Protein AF-A0A451A947-F1 (afdb_monomer_lite)

InterPro domains:
  IPR036485 Glutamate synthase, alpha subunit, C-terminal domain superfamily [G3DSA:2.160.20.60] (2-63)
  IPR036485 Glutamate synthase, alpha subunit, C-terminal domain superfamily [SSF69336] (10-58)

Radius of gyration: 13.93 Å; chains: 1; bounding box: 29×23×38 Å

Organism: NCBI:txid2126344

Structure (mmCIF, N/CA/C/O backbone):
data_AF-A0A451A947-F1
#
_entry.id   AF-A0A451A947-F1
#
loop_
_atom_site.group_PDB
_atom_site.id
_atom_site.type_symbol
_atom_site.label_atom_id
_atom_site.label_alt_id
_atom_site.label_comp_id
_atom_site.label_asym_id
_atom_site.label_entity_id
_atom_site.label_seq_id
_atom_site.pdbx_PDB_ins_code
_atom_site.Cartn_x
_atom_site.Cartn_y
_atom_site.Cartn_z
_atom_site.occupancy
_atom_site.B_iso_or_equiv
_atom_site.auth_seq_id
_atom_site.auth_comp_id
_atom_site.auth_asym_id
_atom_site.auth_atom_id
_atom_site.pdbx_PDB_model_num
ATOM 1 N N . MET A 1 1 ? -15.841 -1.556 -6.988 1.00 62.00 1 MET A N 1
ATOM 2 C CA . MET A 1 1 ? -14.588 -0.799 -7.216 1.00 62.00 1 MET A CA 1
ATOM 3 C C . MET A 1 1 ? -13.529 -1.771 -7.711 1.00 62.00 1 MET A C 1
ATOM 5 O O . MET A 1 1 ? -13.127 -2.671 -6.969 1.00 62.00 1 MET A O 1
ATOM 9 N N . GLU A 1 2 ? -13.156 -1.647 -8.977 1.00 73.69 2 GLU A N 1
ATOM 10 C CA . GLU A 1 2 ? -12.224 -2.562 -9.638 1.00 73.69 2 GLU A CA 1
ATOM 11 C C . GLU A 1 2 ? -10.774 -2.124 -9.426 1.00 73.69 2 GLU A C 1
ATOM 13 O O . GLU A 1 2 ? -10.493 -0.940 -9.230 1.00 73.69 2 GLU A O 1
ATOM 18 N N . LEU A 1 3 ? -9.855 -3.090 -9.385 1.00 78.94 3 LEU A N 1
ATOM 19 C CA . LEU A 1 3 ? -8.428 -2.794 -9.316 1.00 78.94 3 LEU A CA 1
ATOM 20 C C . LEU A 1 3 ? -7.946 -2.466 -10.730 1.00 78.94 3 LEU A C 1
ATOM 22 O O . LEU A 1 3 ? -8.265 -3.231 -11.635 1.00 78.94 3 LEU A O 1
ATOM 26 N N . PRO A 1 4 ? -7.136 -1.411 -10.928 1.00 76.19 4 PRO A N 1
ATOM 27 C CA . PRO A 1 4 ? -6.470 -1.207 -12.209 1.00 76.19 4 PRO A CA 1
ATOM 28 C C . PRO A 1 4 ? -5.707 -2.478 -12.609 1.00 76.19 4 PRO A C 1
ATOM 30 O O . PRO A 1 4 ? -5.067 -3.103 -11.757 1.00 76.19 4 PRO A O 1
ATOM 33 N N . GLU A 1 5 ? -5.759 -2.883 -13.874 1.00 72.88 5 GLU A N 1
ATOM 34 C CA . GLU A 1 5 ? -5.021 -4.066 -14.339 1.00 72.88 5 GLU A CA 1
ATOM 35 C C . GLU A 1 5 ? -3.524 -3.765 -14.471 1.00 72.88 5 GLU A C 1
ATOM 37 O O . GLU A 1 5 ? -2.686 -4.544 -14.015 1.00 72.88 5 GLU A O 1
ATOM 42 N N . ASP A 1 6 ? -3.183 -2.570 -14.960 1.00 78.31 6 ASP A N 1
ATOM 43 C CA . ASP A 1 6 ? -1.802 -2.130 -15.155 1.00 78.31 6 ASP A CA 1
ATOM 44 C C . ASP A 1 6 ? -1.072 -1.933 -13.812 1.00 78.31 6 ASP A C 1
ATOM 46 O O . ASP A 1 6 ? -1.394 -1.047 -13.016 1.00 78.31 6 ASP A O 1
ATOM 50 N N . LYS A 1 7 ? -0.086 -2.792 -13.529 1.00 77.44 7 LYS A N 1
ATOM 51 C CA . LYS A 1 7 ? 0.743 -2.768 -12.305 1.00 77.44 7 LYS A CA 1
ATOM 52 C C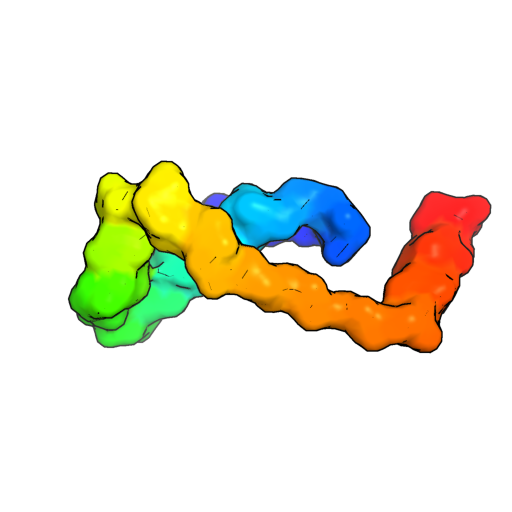 . LYS A 1 7 ? 1.887 -1.746 -12.361 1.00 77.44 7 LYS A C 1
ATOM 54 O O . LYS A 1 7 ? 2.533 -1.476 -11.344 1.00 77.44 7 LYS A O 1
ATOM 59 N N . LEU A 1 8 ? 2.161 -1.185 -13.534 1.00 79.88 8 LEU A N 1
ATOM 60 C CA . LEU A 1 8 ? 3.158 -0.139 -13.730 1.00 79.88 8 LEU A CA 1
ATOM 61 C C . LEU A 1 8 ? 2.553 1.254 -13.538 1.00 79.88 8 LEU A C 1
ATOM 63 O O . LEU A 1 8 ? 3.283 2.162 -13.144 1.00 79.88 8 LEU A O 1
ATOM 67 N N . ARG A 1 9 ? 1.240 1.411 -13.742 1.00 83.56 9 ARG A N 1
ATOM 68 C CA . ARG A 1 9 ? 0.530 2.696 -13.663 1.00 83.56 9 ARG A CA 1
ATOM 69 C C . ARG A 1 9 ? -0.567 2.699 -12.593 1.00 83.56 9 ARG A C 1
ATOM 71 O O . ARG A 1 9 ? -0.863 1.696 -11.952 1.00 83.56 9 ARG A O 1
ATOM 78 N N . HIS A 1 10 ? -1.176 3.868 -12.391 1.00 90.19 10 HIS A N 1
ATOM 79 C CA . HIS A 1 10 ? -2.345 4.063 -11.520 1.00 90.19 10 HIS A CA 1
ATOM 80 C C . HIS A 1 10 ? -2.160 3.603 -10.061 1.00 90.19 10 HIS A C 1
ATOM 82 O O . HIS A 1 10 ? -3.129 3.240 -9.391 1.00 90.19 10 HIS A O 1
ATOM 88 N N . ASP A 1 11 ? -0.934 3.666 -9.535 1.00 91.75 11 ASP A N 1
ATOM 89 C CA . ASP A 1 11 ? -0.598 3.159 -8.198 1.00 91.75 11 ASP A CA 1
ATOM 90 C C . ASP A 1 11 ? -1.427 3.803 -7.090 1.00 91.75 11 ASP A C 1
ATOM 92 O O . ASP A 1 11 ? -1.951 3.113 -6.219 1.00 91.75 11 ASP A O 1
ATOM 96 N N . ALA A 1 12 ? -1.622 5.121 -7.159 1.00 92.75 12 ALA A N 1
ATOM 97 C CA . ALA A 1 12 ? -2.430 5.840 -6.185 1.00 92.75 12 ALA A CA 1
ATOM 98 C C . ALA A 1 12 ? -3.890 5.351 -6.183 1.00 92.75 12 ALA A C 1
ATOM 100 O O . ALA A 1 12 ? -4.501 5.233 -5.116 1.00 92.75 12 ALA A O 1
ATOM 101 N N . ALA A 1 13 ? -4.464 5.076 -7.359 1.00 92.50 13 ALA A N 1
ATOM 102 C CA . ALA A 1 13 ? -5.827 4.563 -7.484 1.00 92.50 13 ALA A CA 1
ATOM 103 C C . ALA A 1 13 ? -5.910 3.125 -6.960 1.00 92.50 13 ALA A C 1
ATOM 105 O O . ALA A 1 13 ? -6.757 2.834 -6.119 1.00 92.50 13 ALA A O 1
ATOM 106 N N . ARG A 1 14 ? -4.970 2.260 -7.363 1.00 93.88 14 ARG A N 1
ATOM 107 C CA . ARG A 1 14 ? -4.846 0.885 -6.861 1.00 93.88 14 ARG A CA 1
ATOM 108 C C . ARG A 1 14 ? -4.750 0.851 -5.335 1.00 93.88 14 ARG A C 1
ATOM 110 O O . ARG A 1 14 ? -5.494 0.110 -4.699 1.00 93.88 14 ARG A O 1
ATOM 117 N N . LEU A 1 15 ? -3.883 1.678 -4.752 1.00 95.25 15 LEU A N 1
ATOM 118 C CA . LEU A 1 15 ? -3.707 1.788 -3.306 1.00 95.25 15 LEU A CA 1
ATOM 119 C C . LEU A 1 15 ? -5.018 2.179 -2.610 1.00 95.25 15 LEU A C 1
ATOM 121 O O . LEU A 1 15 ? -5.379 1.557 -1.615 1.00 95.25 15 LEU A O 1
ATOM 125 N N . LYS A 1 16 ? -5.774 3.141 -3.167 1.00 95.44 16 LYS A N 1
ATOM 126 C CA . LYS A 1 16 ? -7.098 3.525 -2.641 1.00 95.44 16 LYS A CA 1
ATOM 127 C C . LYS A 1 16 ? -8.037 2.325 -2.567 1.00 95.44 16 LYS A C 1
ATOM 129 O O . LYS A 1 16 ? -8.660 2.109 -1.535 1.00 95.44 16 LYS A O 1
ATOM 134 N N . VAL A 1 17 ? -8.128 1.550 -3.652 1.00 96.19 17 VAL A N 1
ATOM 135 C CA . VAL A 1 17 ? -9.019 0.383 -3.727 1.00 96.19 17 VAL A CA 1
ATOM 136 C C . VAL A 1 17 ? -8.629 -0.667 -2.691 1.00 96.19 17 VAL A C 1
ATOM 138 O O . VAL A 1 17 ? -9.500 -1.211 -2.016 1.00 96.19 17 VAL A O 1
ATOM 141 N N . LEU A 1 18 ? -7.332 -0.948 -2.546 1.00 96.19 18 LEU A N 1
ATOM 142 C CA . LEU A 1 18 ? -6.838 -1.937 -1.588 1.00 96.19 18 LEU A CA 1
ATOM 143 C C . LEU A 1 18 ? -7.120 -1.520 -0.142 1.00 96.19 18 LEU A C 1
ATOM 145 O O . LEU A 1 18 ? -7.623 -2.333 0.631 1.00 96.19 18 LEU A O 1
ATOM 149 N N . ILE A 1 19 ? -6.870 -0.254 0.207 1.00 97.31 19 ILE A N 1
ATOM 150 C CA . ILE A 1 19 ? -7.172 0.271 1.545 1.00 97.31 19 ILE A CA 1
ATOM 151 C C . ILE A 1 19 ? -8.687 0.268 1.789 1.00 97.31 19 ILE A C 1
ATOM 153 O O . ILE A 1 19 ? -9.124 -0.204 2.832 1.00 97.31 19 ILE A O 1
ATOM 157 N N . ALA A 1 20 ? -9.503 0.699 0.822 1.00 97.44 20 ALA A N 1
ATOM 158 C CA . ALA A 1 20 ? -10.963 0.689 0.943 1.00 97.44 20 ALA A CA 1
ATOM 159 C C . ALA A 1 20 ? -11.529 -0.724 1.144 1.00 97.44 20 ALA A C 1
ATOM 161 O O . ALA A 1 20 ? -12.378 -0.931 2.008 1.00 97.44 20 ALA A O 1
ATOM 162 N N . ARG A 1 21 ? -11.019 -1.718 0.405 1.00 97.62 21 ARG A N 1
ATOM 163 C CA . ARG A 1 21 ? -11.373 -3.129 0.623 1.00 97.62 21 ARG A CA 1
ATOM 164 C C . ARG A 1 21 ? -10.955 -3.595 2.014 1.00 97.62 21 ARG A C 1
ATOM 166 O O . ARG A 1 21 ? -11.754 -4.214 2.704 1.00 97.62 21 ARG A O 1
ATOM 173 N N . HIS A 1 22 ? -9.733 -3.279 2.441 1.00 98.12 22 HIS A N 1
ATOM 174 C CA . HIS A 1 22 ? -9.255 -3.628 3.777 1.00 98.12 22 HIS A CA 1
ATOM 175 C C . HIS A 1 22 ? -10.153 -3.042 4.877 1.00 98.12 22 HIS A C 1
ATOM 177 O O . HIS A 1 22 ? -10.535 -3.769 5.790 1.00 98.12 22 HIS A O 1
ATOM 183 N N . VAL A 1 23 ? -10.556 -1.773 4.766 1.00 98.44 23 VAL A N 1
ATOM 184 C CA . VAL A 1 23 ? -11.504 -1.142 5.698 1.00 98.44 23 VAL A CA 1
ATOM 185 C C . VAL A 1 23 ? -12.852 -1.856 5.670 1.00 98.44 23 VAL A C 1
ATOM 187 O O . VAL A 1 23 ? -13.349 -2.231 6.724 1.00 98.44 23 VAL A O 1
ATOM 190 N N . CYS A 1 24 ? -13.401 -2.121 4.483 1.00 97.88 24 CYS A N 1
ATOM 191 C CA . CYS A 1 24 ? -14.684 -2.807 4.330 1.00 97.88 24 CYS A CA 1
ATOM 192 C C . CYS A 1 24 ? -14.701 -4.196 4.988 1.00 97.88 24 CYS A C 1
ATOM 194 O O . CYS A 1 24 ? -15.707 -4.575 5.578 1.00 97.88 24 CYS A O 1
ATOM 196 N N . TYR A 1 25 ? -13.606 -4.956 4.887 1.00 98.31 25 TYR A N 1
ATOM 197 C CA . TYR A 1 25 ? -13.540 -6.319 5.422 1.00 98.31 25 TYR A CA 1
ATOM 198 C C . TYR A 1 25 ? -13.120 -6.403 6.891 1.00 98.31 25 TYR A C 1
ATOM 200 O O . TYR A 1 25 ? -13.396 -7.412 7.530 1.00 98.31 25 TYR A O 1
ATOM 208 N N . THR A 1 26 ? -12.428 -5.394 7.425 1.00 98.44 26 THR A N 1
ATOM 209 C CA . THR A 1 26 ? -11.831 -5.475 8.775 1.00 98.44 26 THR A CA 1
ATOM 210 C C . THR A 1 26 ? -12.297 -4.388 9.741 1.00 98.44 26 THR A C 1
ATOM 212 O O . THR A 1 26 ? -12.003 -4.476 10.927 1.00 98.44 26 THR A O 1
ATOM 215 N N . GLY A 1 27 ? -12.977 -3.343 9.262 1.00 97.88 27 GLY A N 1
ATOM 216 C CA . GLY A 1 27 ? -13.334 -2.180 10.079 1.00 97.88 27 GLY A CA 1
ATOM 217 C C . GLY A 1 27 ? -12.129 -1.341 10.524 1.00 97.88 27 GLY A C 1
ATOM 218 O O . GLY A 1 27 ? -12.200 -0.643 11.531 1.00 97.88 27 GLY A O 1
ATOM 219 N N . SER A 1 28 ? -10.998 -1.419 9.813 1.00 98.44 28 SER A N 1
ATOM 220 C CA . SER A 1 28 ? -9.751 -0.744 10.192 1.00 98.44 28 SER A CA 1
ATOM 221 C C . SER A 1 28 ? -9.908 0.777 10.309 1.00 98.44 28 SER A C 1
ATOM 223 O O . SER A 1 28 ? -9.922 1.493 9.306 1.00 98.44 28 SER A O 1
ATOM 225 N N . VAL A 1 29 ? -9.927 1.282 11.547 1.00 98.38 29 VAL A N 1
ATOM 226 C CA . VAL A 1 29 ? -9.978 2.724 11.865 1.00 98.38 29 VAL A CA 1
ATOM 227 C C . VAL A 1 29 ? -8.805 3.471 11.230 1.00 98.38 29 VAL A C 1
ATOM 229 O O . VAL A 1 29 ? -8.965 4.547 10.662 1.00 98.38 29 VAL A O 1
ATOM 232 N N . ARG A 1 30 ? -7.611 2.872 11.260 1.00 97.94 30 ARG A N 1
ATOM 233 C CA . ARG A 1 30 ? -6.417 3.453 10.637 1.00 97.94 30 ARG A CA 1
ATOM 234 C C . ARG A 1 30 ? -6.523 3.483 9.113 1.00 97.94 30 ARG A C 1
ATOM 236 O O . ARG A 1 30 ? -6.075 4.444 8.498 1.00 97.94 30 ARG A O 1
ATOM 243 N N . GLY A 1 31 ? -7.115 2.456 8.504 1.00 98.12 31 GLY A N 1
ATOM 244 C CA . GLY A 1 31 ? -7.413 2.466 7.074 1.00 98.12 31 GLY A CA 1
ATOM 245 C C . GLY A 1 31 ? -8.393 3.581 6.708 1.00 98.12 31 GLY A C 1
ATOM 246 O O . GLY A 1 31 ? -8.150 4.292 5.736 1.00 98.12 31 G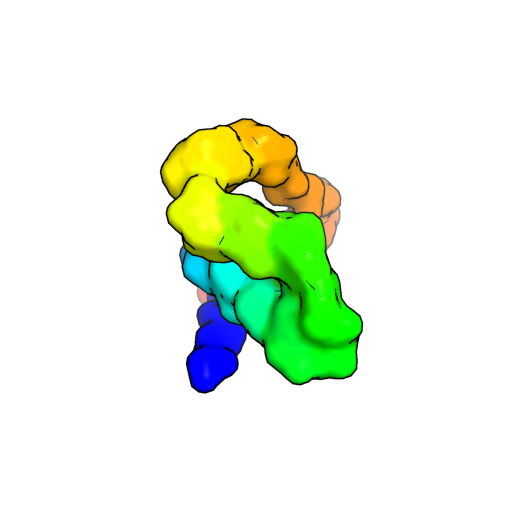LY A O 1
ATOM 247 N N . GLN A 1 32 ? -9.440 3.778 7.515 1.00 98.50 32 GLN A N 1
ATOM 248 C CA . GLN A 1 32 ? -10.416 4.851 7.320 1.00 98.50 32 GLN A CA 1
ATOM 249 C C . GLN A 1 32 ? -9.753 6.233 7.415 1.00 98.50 32 GLN A C 1
ATOM 251 O O . GLN A 1 32 ? -9.881 7.025 6.488 1.00 98.50 32 GLN A O 1
ATOM 256 N N . LEU A 1 33 ? -8.924 6.470 8.439 1.00 98.44 33 LEU A N 1
ATOM 257 C CA . LEU A 1 33 ? -8.175 7.724 8.597 1.00 98.44 33 LEU A CA 1
ATOM 258 C C . LEU A 1 33 ? -7.323 8.068 7.362 1.00 98.44 33 LEU A C 1
ATOM 260 O O . LEU A 1 33 ? -7.258 9.227 6.952 1.00 98.44 33 LEU A O 1
ATOM 264 N N . ILE A 1 34 ? -6.673 7.064 6.761 1.00 98.19 34 ILE A N 1
ATOM 265 C CA . ILE A 1 34 ? -5.861 7.240 5.548 1.00 98.19 34 ILE A CA 1
ATOM 266 C C . ILE A 1 34 ? -6.737 7.571 4.330 1.00 98.19 34 ILE A C 1
ATOM 268 O O . ILE A 1 34 ? -6.310 8.335 3.464 1.00 98.19 34 ILE A O 1
ATOM 272 N N . LEU A 1 35 ? -7.939 6.993 4.230 1.00 97.44 35 LEU A N 1
ATOM 273 C CA . LEU A 1 35 ? -8.880 7.299 3.147 1.00 97.44 35 LEU A CA 1
ATOM 274 C C . LEU A 1 35 ? -9.436 8.720 3.267 1.00 97.44 35 LEU A C 1
ATOM 276 O O . LEU A 1 35 ? -9.544 9.394 2.242 1.00 97.44 35 LEU A O 1
ATOM 280 N N . ASP A 1 36 ? -9.728 9.163 4.489 1.00 98.25 36 ASP A N 1
ATOM 281 C CA . ASP A 1 36 ? -10.280 10.489 4.775 1.00 98.25 36 ASP A CA 1
ATOM 282 C C . ASP A 1 36 ? -9.241 11.598 4.544 1.00 98.25 36 ASP A C 1
ATOM 284 O O . ASP A 1 36 ? -9.558 12.642 3.984 1.00 98.25 36 ASP A O 1
ATOM 288 N N . ASN A 1 37 ? -7.970 11.347 4.882 1.00 97.50 37 ASN A N 1
ATOM 289 C CA . ASN A 1 37 ? -6.867 12.314 4.766 1.00 97.50 37 ASN A CA 1
ATOM 290 C C . ASN A 1 37 ? -5.924 11.986 3.599 1.00 97.50 37 ASN A C 1
ATOM 292 O O . ASN A 1 37 ? -4.698 12.085 3.695 1.00 97.50 37 ASN A O 1
ATOM 296 N N . ARG A 1 38 ? -6.489 11.531 2.480 1.00 94.25 38 ARG A N 1
ATOM 297 C CA . ARG A 1 38 ? -5.729 10.911 1.387 1.00 94.25 38 ARG A CA 1
ATOM 298 C C . ARG A 1 38 ? -4.547 11.743 0.885 1.00 94.25 38 ARG A C 1
ATOM 300 O O . ARG A 1 38 ? -3.494 11.166 0.630 1.00 94.25 38 ARG A O 1
ATOM 307 N N . GLU A 1 39 ? -4.712 13.049 0.707 1.00 95.44 39 GLU A N 1
ATOM 308 C CA . GLU A 1 39 ? -3.663 13.929 0.166 1.00 95.44 39 GLU A CA 1
ATOM 309 C C . GLU A 1 39 ? -2.453 14.038 1.100 1.00 95.44 39 GLU A C 1
ATOM 311 O O . GLU A 1 39 ? -1.316 14.063 0.637 1.00 95.44 39 GLU A O 1
ATOM 316 N N . GLU A 1 40 ? -2.685 13.997 2.413 1.00 97.38 40 GLU A N 1
ATOM 317 C CA . GLU A 1 40 ? -1.630 14.033 3.425 1.00 97.38 40 GLU A CA 1
ATOM 318 C C . GLU A 1 40 ? -0.874 12.699 3.513 1.00 97.38 40 GLU A C 1
ATOM 320 O O . GLU A 1 40 ? 0.346 12.659 3.690 1.00 97.38 40 GLU A O 1
ATOM 325 N N . TYR A 1 41 ? -1.591 11.577 3.400 1.00 97.25 41 TYR A N 1
ATOM 326 C CA . TYR A 1 41 ? -0.998 10.250 3.572 1.00 97.25 41 TYR A CA 1
ATOM 327 C C . TYR A 1 41 ? -0.383 9.682 2.297 1.00 97.25 41 TYR A C 1
ATOM 329 O O . TYR A 1 41 ? 0.577 8.920 2.392 1.00 97.25 41 TYR A O 1
ATOM 337 N N . LEU A 1 42 ? -0.892 10.032 1.112 1.00 95.50 42 LEU A N 1
ATOM 338 C CA . LEU A 1 42 ? -0.386 9.516 -0.160 1.00 95.50 42 LEU A CA 1
ATOM 339 C C . LEU A 1 42 ? 1.141 9.666 -0.339 1.00 95.50 42 LEU A C 1
ATOM 341 O O . LEU A 1 42 ? 1.760 8.660 -0.690 1.00 95.50 42 LEU A O 1
ATOM 345 N N . PRO A 1 43 ? 1.781 10.825 -0.066 1.00 97.25 43 PRO A N 1
ATOM 346 C CA . PRO A 1 43 ? 3.235 10.962 -0.215 1.00 97.25 43 PRO A CA 1
ATOM 347 C C . PRO A 1 43 ? 4.044 10.119 0.783 1.00 97.25 43 PRO A C 1
ATOM 349 O O . PRO A 1 43 ? 5.239 9.925 0.585 1.00 97.25 43 PRO A O 1
ATOM 352 N N . LYS A 1 44 ? 3.413 9.584 1.839 1.00 96.75 44 LYS A N 1
ATOM 353 C CA . LYS A 1 44 ? 4.063 8.714 2.833 1.00 96.75 44 LYS A CA 1
ATOM 354 C C . LYS A 1 44 ? 4.186 7.259 2.348 1.00 96.75 44 LYS A C 1
ATOM 356 O O . LYS A 1 44 ? 4.856 6.457 2.997 1.00 96.75 44 LYS A O 1
ATOM 361 N N . PHE A 1 45 ? 3.550 6.890 1.231 1.00 96.94 45 PHE A N 1
ATOM 362 C CA . PHE A 1 45 ? 3.630 5.542 0.663 1.00 96.94 45 PHE A CA 1
ATOM 363 C C . PHE A 1 45 ? 4.776 5.409 -0.342 1.00 96.94 45 PHE A C 1
ATOM 365 O O . PHE A 1 45 ? 4.869 6.160 -1.309 1.00 96.94 45 PHE A O 1
ATOM 372 N N . VAL A 1 46 ? 5.596 4.371 -0.165 1.00 95.81 46 VAL A N 1
ATOM 373 C CA . VAL A 1 46 ? 6.671 4.016 -1.098 1.00 95.81 46 VAL A CA 1
ATOM 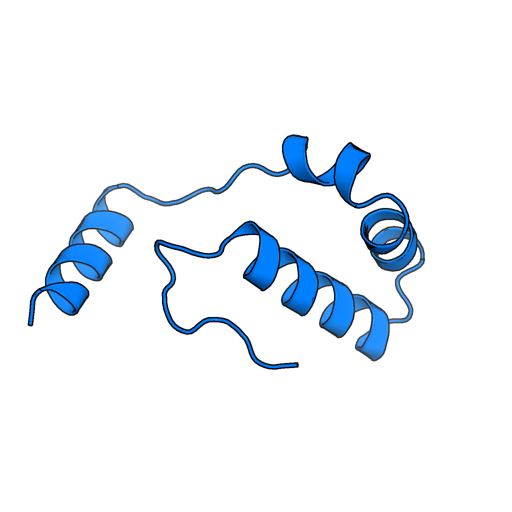374 C C . VAL A 1 46 ? 6.238 2.827 -1.949 1.00 95.81 46 VAL A C 1
ATOM 376 O O . VAL A 1 46 ? 5.951 1.745 -1.432 1.00 95.81 46 VAL A O 1
ATOM 379 N N . LYS A 1 47 ? 6.226 3.002 -3.274 1.00 93.69 47 LYS A N 1
ATOM 380 C CA . LYS A 1 47 ? 6.075 1.885 -4.211 1.00 93.69 47 LYS A CA 1
ATOM 381 C C . LYS A 1 47 ? 7.389 1.114 -4.286 1.00 93.69 47 LYS A C 1
ATOM 383 O O . LYS A 1 47 ? 8.332 1.541 -4.948 1.00 93.69 47 LYS A O 1
ATOM 388 N N . VAL A 1 48 ? 7.428 -0.053 -3.657 1.00 94.25 48 VAL A N 1
ATOM 389 C CA . VAL A 1 48 ? 8.530 -1.002 -3.832 1.00 94.25 48 VAL A CA 1
ATOM 390 C C . VAL A 1 48 ? 8.245 -1.847 -5.070 1.00 94.25 48 VAL A C 1
ATOM 392 O O . VAL A 1 48 ? 7.260 -2.580 -5.124 1.00 94.25 48 VAL A O 1
ATOM 395 N N . MET A 1 49 ? 9.100 -1.727 -6.083 1.00 91.25 49 MET A N 1
ATOM 396 C CA . MET A 1 49 ? 9.021 -2.511 -7.314 1.00 91.25 49 MET A CA 1
ATOM 397 C C . MET A 1 49 ? 10.417 -3.058 -7.627 1.00 91.25 49 MET A C 1
ATOM 399 O O . MET A 1 49 ? 11.271 -2.276 -8.052 1.00 91.25 49 MET A O 1
ATOM 403 N N . PRO A 1 50 ? 10.672 -4.362 -7.417 1.00 95.06 50 PRO A N 1
ATOM 404 C CA . PRO A 1 50 ? 11.963 -4.964 -7.726 1.00 95.06 50 PRO A CA 1
ATOM 405 C C . PRO A 1 50 ? 12.325 -4.791 -9.203 1.00 95.06 50 PRO A C 1
ATOM 407 O O . PRO A 1 50 ? 11.468 -4.944 -10.075 1.00 95.06 50 PRO A O 1
ATOM 410 N N . THR A 1 51 ? 13.595 -4.509 -9.489 1.00 93.62 51 THR A N 1
ATOM 411 C CA . THR A 1 51 ? 14.076 -4.223 -10.850 1.00 93.62 51 THR A CA 1
ATOM 412 C C . THR A 1 51 ? 13.785 -5.363 -11.822 1.00 93.62 51 THR A C 1
ATOM 414 O O . THR A 1 51 ? 13.239 -5.127 -12.897 1.00 93.62 51 THR A O 1
ATOM 417 N N . GLU A 1 52 ? 14.077 -6.605 -11.432 1.00 94.44 52 GLU A N 1
ATOM 418 C CA . GLU A 1 52 ? 13.831 -7.766 -12.296 1.00 94.44 52 GLU A CA 1
ATOM 419 C C . GLU A 1 52 ? 12.335 -8.009 -12.516 1.00 94.44 52 GLU A C 1
ATOM 421 O O . GLU A 1 52 ? 11.907 -8.295 -13.633 1.00 94.44 52 GLU A O 1
ATOM 426 N N . TYR A 1 53 ? 11.508 -7.791 -11.489 1.00 91.88 53 TYR A N 1
ATOM 427 C CA . TYR A 1 53 ? 10.056 -7.899 -11.631 1.00 91.88 53 TYR A CA 1
ATOM 428 C C . TYR A 1 53 ? 9.496 -6.827 -12.575 1.00 91.88 53 TYR A C 1
ATOM 430 O O . TYR A 1 53 ? 8.651 -7.124 -13.418 1.00 91.88 53 TYR A O 1
ATOM 438 N N . ARG A 1 54 ? 10.016 -5.594 -12.501 1.00 89.88 54 ARG A N 1
ATOM 439 C CA . ARG A 1 54 ? 9.657 -4.516 -13.432 1.00 89.88 54 ARG A CA 1
ATOM 440 C C . ARG A 1 54 ? 9.964 -4.899 -14.881 1.00 89.88 54 ARG A C 1
ATOM 442 O O . ARG A 1 54 ? 9.083 -4.756 -15.722 1.00 89.88 54 ARG A O 1
ATOM 449 N N . LYS A 1 55 ? 11.160 -5.431 -15.161 1.00 90.81 55 LYS A N 1
ATOM 450 C CA . LYS A 1 55 ? 11.557 -5.861 -16.515 1.00 90.81 55 LYS A CA 1
ATOM 451 C C . LYS A 1 55 ? 10.609 -6.918 -17.084 1.00 90.81 55 LYS A C 1
ATOM 453 O O . LYS A 1 55 ? 10.223 -6.830 -18.247 1.00 90.81 55 LYS A O 1
ATOM 458 N N . VAL A 1 56 ? 10.208 -7.896 -16.266 1.00 92.12 56 VAL A N 1
ATOM 459 C CA . VAL A 1 56 ? 9.239 -8.926 -16.679 1.00 92.12 56 VAL A CA 1
ATOM 460 C C . VAL A 1 56 ? 7.893 -8.292 -17.031 1.00 92.12 56 VAL A C 1
ATOM 462 O O . VAL A 1 56 ? 7.348 -8.581 -18.093 1.00 92.12 56 VAL A O 1
ATOM 465 N N . LEU A 1 57 ? 7.374 -7.395 -16.186 1.00 87.81 57 LEU A N 1
ATOM 466 C CA . LEU A 1 57 ? 6.101 -6.711 -16.443 1.00 87.81 57 LEU A CA 1
ATOM 467 C C . LEU A 1 57 ? 6.138 -5.858 -17.719 1.00 87.81 57 LEU A C 1
ATOM 469 O O . LEU A 1 57 ? 5.203 -5.902 -18.512 1.00 87.81 57 LEU A O 1
ATOM 473 N N . GLU A 1 58 ? 7.221 -5.117 -17.945 1.00 89.00 58 GLU A N 1
ATOM 474 C CA . GLU A 1 58 ? 7.414 -4.327 -19.167 1.00 89.00 58 GLU A CA 1
ATOM 475 C C . GLU A 1 58 ? 7.510 -5.212 -20.417 1.00 89.00 58 GLU A C 1
ATOM 477 O O . GLU A 1 58 ? 7.001 -4.846 -21.474 1.00 89.00 58 GLU A O 1
ATOM 482 N N . GLY A 1 59 ? 8.140 -6.386 -20.307 1.00 88.19 59 GLY A N 1
ATOM 483 C CA . GLY A 1 59 ? 8.221 -7.364 -21.391 1.00 88.19 59 GLY A CA 1
ATOM 484 C C . GLY A 1 59 ? 6.869 -7.984 -21.752 1.00 88.19 59 GLY A C 1
ATOM 485 O O . GLY A 1 59 ? 6.617 -8.232 -22.928 1.00 88.19 59 GLY A O 1
ATOM 486 N N . LEU A 1 60 ? 5.995 -8.203 -20.765 1.00 86.62 60 LEU A N 1
ATOM 487 C CA . LEU A 1 60 ? 4.622 -8.667 -20.989 1.00 86.62 60 LEU A CA 1
ATOM 488 C C . LEU A 1 60 ? 3.748 -7.582 -21.630 1.00 86.62 60 LEU A C 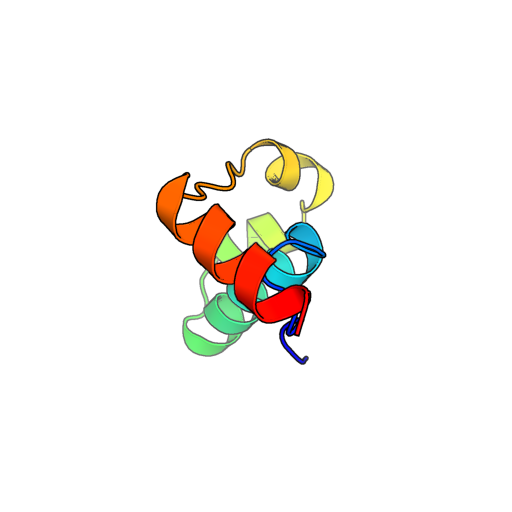1
ATOM 490 O O . LEU A 1 60 ? 2.932 -7.901 -22.482 1.00 86.62 60 LEU A O 1
ATOM 494 N N . ALA A 1 61 ? 3.942 -6.312 -21.262 1.00 80.75 61 ALA A N 1
ATOM 495 C CA . ALA A 1 61 ? 3.164 -5.191 -21.798 1.00 80.75 61 ALA A CA 1
ATOM 496 C C . ALA A 1 61 ? 3.506 -4.824 -23.257 1.00 80.75 61 ALA A C 1
ATOM 498 O O . ALA A 1 61 ? 2.752 -4.102 -23.899 1.00 80.75 61 ALA A O 1
ATO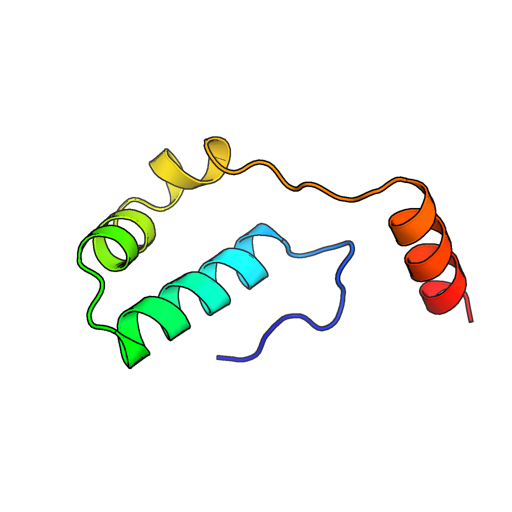M 499 N N . LYS A 1 62 ? 4.660 -5.274 -23.768 1.00 73.69 62 LYS A N 1
ATOM 500 C CA . LYS A 1 62 ? 5.116 -5.038 -25.150 1.00 73.69 62 LYS A CA 1
ATOM 501 C C . LYS A 1 62 ? 4.650 -6.108 -26.147 1.00 73.69 62 LYS A C 1
ATOM 503 O O . LYS A 1 62 ? 5.017 -6.012 -27.316 1.00 73.69 62 LYS A O 1
ATOM 508 N N . ARG A 1 63 ? 3.941 -7.138 -25.685 1.00 58.47 63 ARG A N 1
ATOM 509 C CA . ARG A 1 63 ? 3.439 -8.235 -26.521 1.00 58.47 63 ARG A CA 1
ATOM 510 C C . ARG A 1 63 ? 1.983 -8.034 -26.894 1.00 58.47 63 ARG A C 1
ATOM 512 O O . ARG A 1 63 ? 1.250 -7.452 -26.069 1.00 58.47 63 ARG A O 1
#

Foldseek 3Di:
DDADPQPPDPVLVNVLVVLVVVCVVPVDPVSVVCNVVVVVCVVVDDDDDDPVNVVVSVVVVVD

Sequence (63 aa):
MELPEDKLRHDAARLKVLIARHVCYTGSVRGQLILDNREEY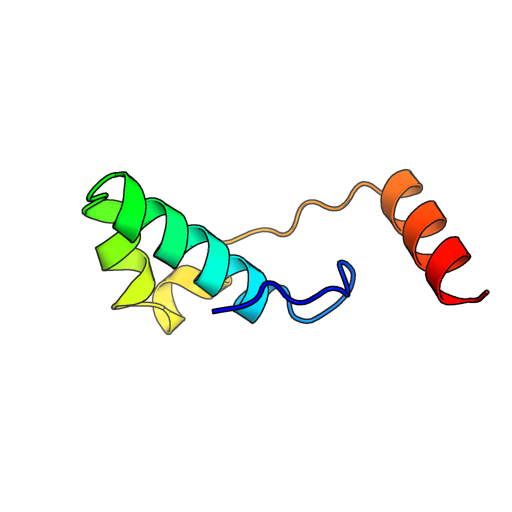LPKFVKVMPTEYRKVLEGLAKR

pLDDT: mean 91.23, std 9.11, range [58.47, 98.5]

Secondary structure (DSSP, 8-state):
-PPPS-SSS-HHHHHHHHHHHHHHHH--HHHHHHHHTHHHHGGG------HHHHHHHHHHHT-